Protein AF-A0A1G7CIJ9-F1 (afdb_monomer_lite)

Sequence (68 aa):
MRRIALPEDVAEALERFRRARGRGWRKALLHLAVEEERKALARLVVELRATAASQGLTEEEVARRLEV

Secondary structure (DSSP, 8-state):
----PPPHHHHHHHHHHHHHHGGGHHHHHHHHHHHHHHHHHHHHHHHHHHHHHHTT--HHHHHHHH--

Structure (mmCIF, N/CA/C/O backbone):
data_AF-A0A1G7CIJ9-F1
#
_entry.id   AF-A0A1G7CIJ9-F1
#
loop_
_atom_site.group_PDB
_atom_site.id
_atom_site.type_symbol
_atom_site.label_atom_id
_atom_site.label_alt_id
_atom_site.label_comp_id
_atom_site.label_asym_id
_atom_site.label_entity_id
_atom_site.label_seq_id
_atom_site.pdbx_PDB_ins_code
_atom_site.Cartn_x
_atom_site.Cartn_y
_atom_site.Cartn_z
_atom_site.occupancy
_atom_site.B_iso_or_equiv
_atom_site.auth_seq_id
_atom_site.auth_comp_id
_atom_site.auth_asym_id
_atom_site.auth_atom_id
_atom_site.pdbx_PDB_model_num
ATOM 1 N N . MET A 1 1 ? 9.422 -22.280 -9.057 1.00 43.06 1 MET A N 1
ATOM 2 C CA . MET A 1 1 ? 8.806 -20.932 -8.994 1.00 43.06 1 MET A CA 1
ATOM 3 C C . MET A 1 1 ? 7.469 -20.982 -9.726 1.00 43.06 1 MET A C 1
ATOM 5 O O . MET A 1 1 ? 7.459 -21.364 -10.890 1.00 43.06 1 MET A O 1
ATOM 9 N N . ARG A 1 2 ? 6.348 -20.681 -9.056 1.00 48.66 2 ARG A N 1
ATOM 10 C CA . ARG A 1 2 ? 5.018 -20.622 -9.694 1.00 48.66 2 ARG A CA 1
ATOM 11 C C . ARG A 1 2 ? 5.004 -19.412 -10.639 1.00 48.66 2 ARG A C 1
ATOM 13 O O . ARG A 1 2 ? 5.261 -18.302 -10.184 1.00 48.66 2 ARG A O 1
ATOM 20 N N . ARG A 1 3 ? 4.768 -19.612 -11.942 1.00 56.12 3 ARG A N 1
ATOM 21 C CA . ARG A 1 3 ? 4.551 -18.495 -12.876 1.00 56.12 3 ARG A CA 1
ATOM 22 C C . ARG A 1 3 ? 3.151 -17.957 -12.619 1.00 56.12 3 ARG A C 1
ATOM 24 O O . ARG A 1 3 ? 2.179 -18.657 -12.875 1.00 56.12 3 ARG A O 1
ATOM 31 N N . ILE A 1 4 ? 3.061 -16.748 -12.079 1.00 68.19 4 ILE A N 1
ATOM 32 C CA . ILE A 1 4 ? 1.803 -16.007 -12.044 1.00 68.19 4 ILE A CA 1
ATOM 33 C C . ILE A 1 4 ? 1.620 -15.455 -13.457 1.00 68.19 4 ILE A C 1
ATOM 35 O O . ILE A 1 4 ? 2.412 -14.622 -13.896 1.00 68.19 4 ILE A O 1
ATOM 39 N N . ALA A 1 5 ? 0.643 -15.982 -14.193 1.00 72.62 5 ALA A N 1
ATOM 40 C CA . ALA A 1 5 ? 0.203 -15.356 -15.430 1.00 72.62 5 ALA A CA 1
ATOM 41 C C . ALA A 1 5 ? -0.594 -14.110 -15.043 1.00 72.62 5 ALA A C 1
ATOM 43 O O . ALA A 1 5 ? -1.563 -14.204 -14.290 1.00 72.62 5 ALA A O 1
ATOM 44 N N . LEU A 1 6 ? -0.135 -12.947 -15.497 1.00 78.50 6 LEU A N 1
ATOM 45 C CA . LEU A 1 6 ? -0.905 -11.722 -15.351 1.00 78.50 6 LEU A CA 1
ATOM 46 C C . LEU A 1 6 ? -2.029 -11.730 -16.393 1.00 78.50 6 LEU A C 1
ATOM 48 O O . LEU A 1 6 ? -1.788 -12.184 -17.514 1.00 78.50 6 LE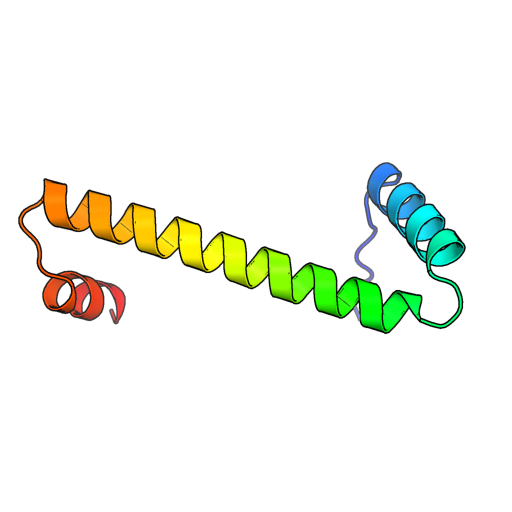U A O 1
ATOM 52 N N . PRO A 1 7 ? -3.219 -11.220 -16.046 1.00 91.38 7 PRO A N 1
ATOM 53 C CA . PRO A 1 7 ? -4.225 -10.848 -17.033 1.00 91.38 7 PRO A CA 1
ATOM 54 C C . PRO A 1 7 ? -3.620 -9.994 -18.165 1.00 91.38 7 PRO A C 1
ATOM 56 O O . PRO A 1 7 ? -2.677 -9.226 -17.936 1.00 91.38 7 PRO A O 1
ATOM 59 N N . GLU A 1 8 ? -4.120 -10.161 -19.392 1.00 86.75 8 GLU A N 1
ATOM 60 C CA . GLU A 1 8 ? -3.549 -9.532 -20.597 1.00 86.75 8 GLU A CA 1
ATOM 61 C C . GLU A 1 8 ? -3.542 -7.999 -20.513 1.00 86.75 8 GLU A C 1
ATOM 63 O O . GLU A 1 8 ? -2.537 -7.361 -20.827 1.00 86.75 8 GLU A O 1
ATOM 68 N N . ASP A 1 9 ? -4.612 -7.412 -19.981 1.00 90.69 9 ASP A N 1
ATOM 69 C CA . ASP A 1 9 ? -4.758 -5.974 -19.744 1.0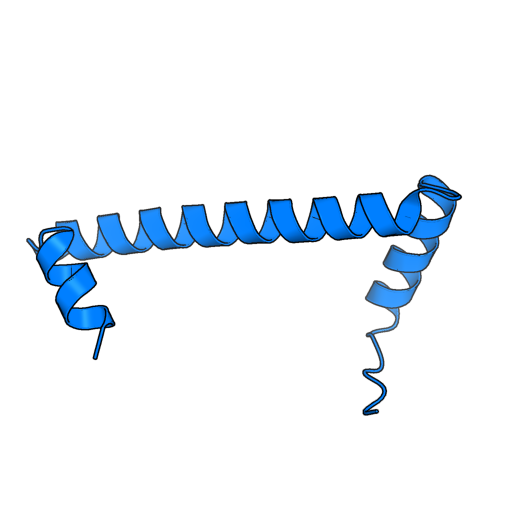0 90.69 9 ASP A CA 1
ATOM 70 C C . ASP A 1 9 ? -3.671 -5.425 -18.803 1.00 90.69 9 ASP A C 1
ATOM 72 O O . ASP A 1 9 ? -3.077 -4.368 -19.049 1.00 90.69 9 ASP A O 1
ATOM 76 N N . VAL A 1 10 ? -3.342 -6.175 -17.750 1.00 90.00 10 VAL A N 1
ATOM 77 C CA . VAL A 1 10 ? -2.284 -5.817 -16.799 1.00 90.00 10 VAL A CA 1
ATOM 78 C C . VAL A 1 10 ? -0.909 -5.913 -17.460 1.00 90.00 10 VAL A C 1
ATOM 80 O O . VAL A 1 10 ? -0.054 -5.048 -17.242 1.00 90.00 10 VAL A O 1
ATOM 83 N N . ALA A 1 11 ? -0.681 -6.935 -18.287 1.00 89.75 11 ALA A N 1
ATOM 84 C CA . ALA A 1 11 ? 0.573 -7.095 -19.017 1.00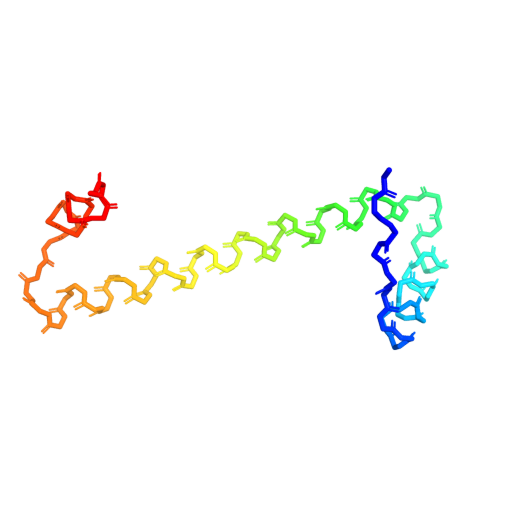 89.75 11 ALA A CA 1
ATOM 85 C C . ALA A 1 11 ? 0.803 -5.942 -20.012 1.00 89.75 11 ALA A C 1
ATOM 87 O O . ALA A 1 11 ? 1.900 -5.373 -20.054 1.00 89.75 11 ALA A O 1
ATOM 88 N N . GLU A 1 12 ? -0.229 -5.537 -20.755 1.00 93.56 12 GLU A N 1
ATOM 89 C CA . GLU A 1 12 ? -0.170 -4.391 -21.668 1.00 93.56 12 GLU A CA 1
ATOM 90 C C . GLU A 1 12 ? 0.094 -3.073 -20.932 1.00 93.56 12 GLU A C 1
ATOM 92 O O . GLU A 1 12 ? 0.948 -2.276 -21.345 1.00 93.56 12 GLU A O 1
ATOM 97 N N . ALA A 1 13 ? -0.590 -2.844 -19.808 1.00 93.88 13 ALA A N 1
ATOM 98 C CA . ALA A 1 13 ? -0.380 -1.664 -18.977 1.00 93.88 13 ALA A CA 1
ATOM 99 C C . ALA A 1 13 ? 1.060 -1.593 -18.438 1.00 93.88 13 ALA A C 1
ATOM 101 O O . ALA A 1 13 ? 1.694 -0.532 -18.486 1.00 93.88 13 ALA A O 1
ATOM 102 N N . LEU A 1 14 ? 1.611 -2.724 -17.987 1.00 93.00 14 LEU A N 1
ATOM 103 C CA . LEU A 1 14 ? 2.995 -2.818 -17.521 1.00 93.00 14 LEU A CA 1
ATOM 104 C C . LEU A 1 14 ? 4.003 -2.563 -18.641 1.00 93.00 14 LEU A C 1
ATOM 106 O O . LEU A 1 14 ? 5.000 -1.873 -18.422 1.00 93.00 14 LEU A O 1
ATOM 110 N N . GLU A 1 15 ? 3.753 -3.066 -19.847 1.00 94.31 15 GLU A N 1
ATOM 111 C CA . GLU A 1 15 ? 4.632 -2.832 -20.991 1.00 94.31 15 GLU A CA 1
ATOM 112 C C . GLU A 1 15 ? 4.624 -1.353 -21.410 1.00 94.31 15 GLU A C 1
ATOM 114 O O . GLU A 1 15 ? 5.687 -0.761 -21.635 1.00 94.31 15 GLU A O 1
ATOM 119 N N . ARG A 1 16 ? 3.452 -0.703 -21.422 1.00 95.69 16 ARG A N 1
ATOM 120 C CA . ARG A 1 16 ? 3.340 0.753 -21.630 1.00 95.69 16 ARG A CA 1
ATOM 121 C C . ARG A 1 16 ? 4.099 1.532 -20.558 1.00 95.69 16 ARG A C 1
ATOM 123 O O . ARG A 1 16 ? 4.852 2.452 -20.884 1.00 95.69 16 ARG A O 1
ATOM 130 N N . PHE A 1 17 ? 3.953 1.142 -19.293 1.00 94.94 17 PHE A N 1
ATOM 131 C CA . PHE A 1 17 ? 4.675 1.751 -18.177 1.00 94.94 17 PHE A CA 1
ATOM 132 C C . PHE A 1 17 ? 6.194 1.602 -18.334 1.00 94.94 17 PHE A C 1
ATOM 134 O O . PHE A 1 17 ? 6.941 2.573 -18.181 1.00 94.94 17 PHE A O 1
ATOM 141 N N . ARG A 1 18 ? 6.659 0.402 -18.702 1.00 96.06 18 ARG A N 1
ATOM 142 C CA . ARG A 1 18 ? 8.074 0.097 -18.945 1.00 96.06 18 ARG A CA 1
ATOM 143 C C . ARG A 1 18 ? 8.659 0.991 -20.033 1.00 96.06 18 ARG A C 1
ATOM 145 O O . ARG A 1 18 ? 9.731 1.564 -19.835 1.00 96.06 18 ARG A O 1
ATOM 152 N N . ARG A 1 19 ? 7.949 1.146 -21.155 1.00 95.94 19 ARG A N 1
ATOM 153 C CA . ARG A 1 19 ? 8.364 2.014 -22.269 1.00 95.94 19 ARG A CA 1
ATOM 154 C C . ARG A 1 19 ? 8.431 3.482 -21.854 1.00 95.94 19 ARG A C 1
ATOM 156 O O . ARG A 1 19 ? 9.425 4.136 -22.145 1.00 95.94 19 ARG A O 1
ATOM 163 N N . ALA A 1 20 ? 7.434 3.973 -21.117 1.00 96.19 20 ALA A N 1
ATOM 164 C CA . ALA A 1 20 ? 7.380 5.367 -20.676 1.00 96.19 20 ALA A CA 1
ATOM 165 C C . ALA A 1 20 ? 8.487 5.738 -19.670 1.00 96.19 20 ALA A C 1
ATOM 167 O O . ALA A 1 20 ? 8.986 6.860 -19.678 1.00 96.19 20 ALA A O 1
ATOM 168 N N . ARG A 1 21 ? 8.876 4.811 -18.783 1.00 94.62 21 ARG A N 1
ATOM 169 C CA . ARG A 1 21 ? 9.860 5.065 -17.711 1.00 94.62 21 ARG A CA 1
ATOM 170 C C . ARG A 1 21 ? 11.299 4.677 -18.077 1.00 94.62 21 ARG A C 1
ATOM 172 O O . ARG A 1 21 ? 12.228 5.006 -17.334 1.00 94.62 21 ARG A O 1
ATOM 179 N N . GLY A 1 22 ? 11.500 3.976 -19.195 1.00 94.94 22 GLY A N 1
ATOM 180 C CA . GLY A 1 22 ? 12.818 3.578 -19.688 1.00 94.94 22 GLY A CA 1
ATOM 181 C C . GLY A 1 22 ? 13.610 2.766 -18.658 1.00 94.94 22 GLY A C 1
ATOM 182 O O . GLY A 1 22 ? 13.047 1.973 -17.911 1.00 94.94 22 GLY A O 1
ATOM 183 N N . ARG A 1 23 ? 14.931 2.970 -18.568 1.00 93.44 23 ARG A N 1
ATOM 184 C CA . ARG A 1 23 ? 15.816 2.191 -17.671 1.00 93.44 23 ARG A CA 1
ATOM 185 C C . ARG A 1 23 ? 15.435 2.261 -16.182 1.00 93.44 23 ARG A C 1
ATOM 187 O O . ARG A 1 23 ? 15.770 1.347 -15.434 1.00 93.44 23 ARG A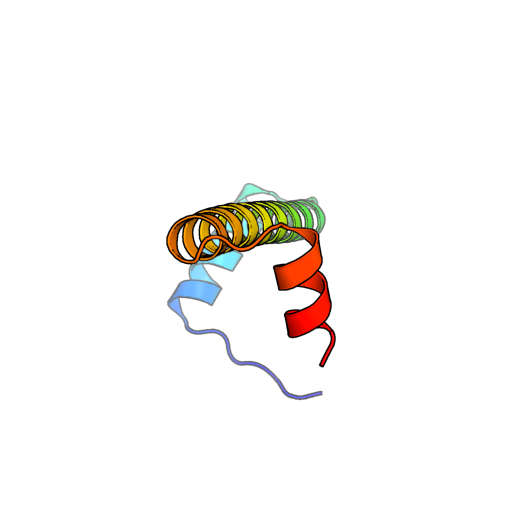 O 1
ATOM 194 N N . GLY A 1 24 ? 14.717 3.302 -15.756 1.00 95.50 24 GLY A N 1
ATOM 195 C CA . GLY A 1 24 ? 14.278 3.497 -14.370 1.00 95.50 24 GLY A CA 1
ATOM 196 C C . GLY A 1 24 ? 12.969 2.793 -13.996 1.00 95.50 24 GLY A C 1
ATOM 197 O O . GLY A 1 24 ? 12.525 2.922 -12.854 1.00 95.50 24 GLY A O 1
ATOM 198 N N . TRP A 1 25 ? 12.338 2.060 -14.920 1.00 96.19 25 TRP A N 1
ATOM 199 C CA . TRP A 1 25 ? 10.981 1.535 -14.733 1.00 96.19 25 TRP A CA 1
ATOM 200 C C . TRP A 1 25 ? 10.816 0.661 -13.484 1.00 96.19 25 TRP A C 1
ATOM 202 O O . TRP A 1 25 ? 9.815 0.793 -12.790 1.00 96.19 25 TRP A O 1
ATOM 212 N N . ARG A 1 26 ? 11.805 -0.177 -13.140 1.00 94.38 26 ARG A N 1
ATOM 213 C CA . ARG A 1 26 ? 11.729 -1.054 -11.956 1.00 94.38 26 ARG A CA 1
ATOM 214 C C . ARG A 1 26 ? 11.637 -0.254 -10.659 1.00 94.38 26 ARG A C 1
ATOM 216 O O . ARG A 1 26 ? 10.784 -0.533 -9.827 1.00 94.38 26 ARG A O 1
ATOM 223 N N . LYS A 1 27 ? 12.483 0.772 -10.512 1.00 97.00 27 LYS A N 1
ATOM 224 C CA . LYS A 1 27 ? 12.470 1.663 -9.343 1.00 97.00 27 LYS A CA 1
ATOM 225 C C . LYS A 1 27 ? 11.162 2.450 -9.269 1.00 97.00 27 LYS A C 1
ATOM 227 O O . LYS A 1 27 ? 10.605 2.601 -8.189 1.00 97.00 27 LYS A O 1
ATOM 232 N N . ALA A 1 28 ? 10.660 2.919 -10.412 1.00 95.88 28 ALA A N 1
ATOM 233 C CA . ALA A 1 28 ? 9.386 3.629 -10.478 1.00 95.88 28 ALA A CA 1
ATOM 234 C C . ALA A 1 28 ? 8.196 2.732 -10.100 1.00 95.88 28 ALA A C 1
ATOM 236 O O . ALA A 1 28 ? 7.305 3.187 -9.393 1.00 95.88 28 ALA A O 1
ATOM 237 N N . LEU A 1 29 ? 8.196 1.468 -10.536 1.00 95.19 29 LEU A N 1
ATOM 238 C CA . LEU A 1 29 ? 7.150 0.504 -10.195 1.00 95.19 29 LEU A CA 1
ATOM 239 C C . LEU A 1 29 ? 7.170 0.148 -8.704 1.00 95.19 29 LEU A C 1
ATOM 241 O O . LEU A 1 29 ? 6.120 0.120 -8.076 1.00 95.19 29 LEU A O 1
ATOM 245 N N . LEU A 1 30 ? 8.358 -0.064 -8.126 1.00 95.31 30 LEU A N 1
ATOM 246 C CA . LEU A 1 30 ? 8.503 -0.286 -6.683 1.00 95.31 30 LEU A CA 1
ATOM 247 C C . LEU A 1 30 ? 8.003 0.912 -5.874 1.00 95.31 30 LEU A C 1
ATOM 249 O O . LEU A 1 30 ? 7.272 0.733 -4.909 1.00 95.31 30 LEU A O 1
ATOM 253 N N . HIS A 1 31 ? 8.361 2.129 -6.285 1.00 96.19 31 HIS A N 1
ATOM 254 C CA . HIS A 1 31 ? 7.874 3.336 -5.625 1.00 96.19 31 HIS A CA 1
ATOM 255 C C . HIS A 1 31 ? 6.344 3.429 -5.702 1.00 96.19 31 HIS A C 1
ATOM 257 O O . HIS A 1 31 ? 5.704 3.678 -4.690 1.00 96.19 31 HIS A O 1
ATOM 263 N N . LEU A 1 32 ? 5.754 3.152 -6.869 1.00 94.31 32 LEU A N 1
ATOM 264 C CA . LEU A 1 32 ? 4.300 3.127 -7.021 1.00 94.31 32 LEU A CA 1
ATOM 265 C C . LEU A 1 32 ? 3.644 2.107 -6.079 1.00 94.31 32 LEU A C 1
ATOM 267 O O . LEU A 1 32 ? 2.664 2.440 -5.426 1.00 94.31 32 LEU A O 1
ATOM 271 N N . ALA A 1 33 ? 4.197 0.896 -5.976 1.00 92.56 33 ALA A N 1
ATOM 272 C CA . ALA A 1 33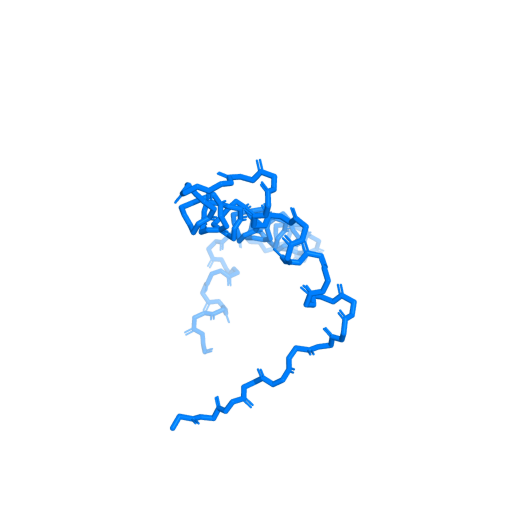 ? 3.671 -0.135 -5.084 1.00 92.56 33 ALA A CA 1
ATOM 273 C C . ALA A 1 33 ? 3.703 0.302 -3.609 1.00 92.56 33 ALA A C 1
ATOM 275 O O . ALA A 1 33 ? 2.700 0.165 -2.916 1.00 92.56 33 ALA A O 1
ATOM 276 N N . VAL A 1 34 ? 4.818 0.886 -3.155 1.00 95.50 34 VAL A N 1
ATOM 277 C CA . VAL A 1 34 ? 4.959 1.407 -1.783 1.00 95.50 34 VAL A CA 1
ATOM 278 C C . VAL A 1 34 ? 3.967 2.539 -1.509 1.00 95.50 34 VAL A C 1
ATOM 280 O O . VAL A 1 34 ? 3.378 2.600 -0.433 1.00 95.50 34 VAL A O 1
ATOM 283 N N . GLU A 1 35 ? 3.758 3.440 -2.468 1.00 95.00 35 GLU A N 1
ATOM 284 C CA . GLU A 1 35 ? 2.796 4.534 -2.306 1.00 95.00 35 GLU A CA 1
ATOM 285 C C . GLU A 1 35 ? 1.354 4.026 -2.216 1.00 95.00 35 GLU A C 1
ATOM 287 O O . GLU A 1 35 ? 0.584 4.502 -1.381 1.00 95.00 35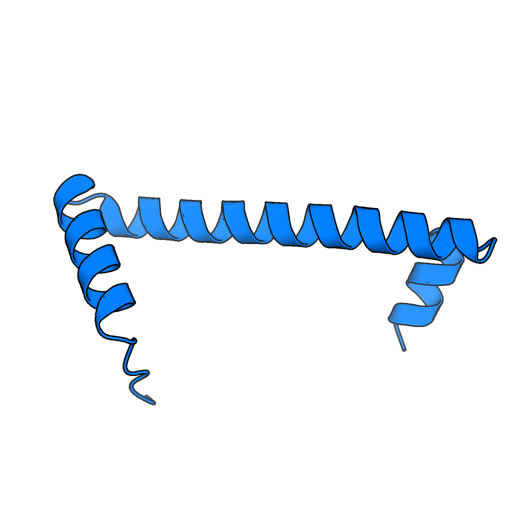 GLU A O 1
ATOM 292 N N . GLU A 1 36 ? 0.977 3.041 -3.032 1.00 93.56 36 GLU A N 1
ATOM 293 C CA . GLU A 1 36 ? -0.355 2.436 -2.947 1.00 93.56 36 GLU A CA 1
ATOM 294 C C . GLU A 1 36 ? -0.552 1.654 -1.642 1.00 93.56 36 GLU A C 1
ATOM 296 O O . GLU A 1 36 ? -1.611 1.765 -1.025 1.00 93.56 36 GLU A O 1
ATOM 301 N N . GLU A 1 37 ? 0.475 0.952 -1.157 1.00 93.62 37 GLU A N 1
ATOM 302 C CA . GLU A 1 37 ? 0.455 0.294 0.154 1.00 93.62 37 GLU A CA 1
ATOM 303 C C . GLU A 1 37 ? 0.234 1.307 1.288 1.00 93.62 37 GLU A C 1
ATOM 305 O O . GLU A 1 37 ? -0.644 1.119 2.132 1.00 93.62 37 GLU A O 1
ATOM 310 N N . ARG A 1 38 ? 0.957 2.436 1.275 1.00 93.62 38 ARG A N 1
ATOM 311 C CA . ARG A 1 38 ? 0.778 3.515 2.262 1.00 93.62 38 ARG A CA 1
ATOM 312 C C . ARG A 1 38 ? -0.636 4.087 2.237 1.00 93.62 38 ARG A C 1
ATOM 314 O O . ARG A 1 38 ? -1.219 4.314 3.296 1.00 93.62 38 ARG A O 1
ATOM 321 N N . LYS A 1 39 ? -1.203 4.314 1.048 1.00 93.81 39 LYS A N 1
ATOM 322 C CA . LYS A 1 39 ? -2.584 4.803 0.899 1.00 93.81 39 LYS A CA 1
ATOM 323 C C . LYS A 1 39 ? -3.599 3.790 1.415 1.00 93.81 39 LYS A C 1
ATOM 325 O O . LYS A 1 39 ? -4.543 4.187 2.096 1.00 93.81 39 LYS A O 1
ATOM 330 N N . ALA A 1 40 ? -3.418 2.509 1.098 1.00 93.81 40 ALA A N 1
ATOM 331 C CA . ALA A 1 40 ? -4.288 1.440 1.576 1.00 93.81 40 ALA A CA 1
ATOM 332 C C . ALA A 1 40 ? -4.262 1.356 3.108 1.00 93.81 40 ALA A C 1
ATOM 334 O O . ALA A 1 40 ? -5.319 1.355 3.736 1.00 93.81 40 ALA A O 1
ATOM 335 N N . LEU A 1 41 ? -3.069 1.399 3.709 1.00 92.00 41 LEU A N 1
ATOM 336 C CA . LEU A 1 41 ? -2.908 1.415 5.161 1.00 92.00 41 LEU A CA 1
ATOM 337 C C . LEU A 1 41 ? -3.578 2.641 5.796 1.00 92.00 41 LEU A C 1
ATOM 339 O O . LEU A 1 41 ? -4.307 2.505 6.773 1.00 92.00 41 LEU A O 1
ATOM 343 N N . ALA A 1 42 ? -3.383 3.834 5.230 1.00 91.69 42 ALA A N 1
ATOM 344 C CA . ALA A 1 42 ? -4.003 5.052 5.744 1.00 91.69 42 ALA A CA 1
ATOM 345 C C . ALA A 1 42 ? -5.540 4.983 5.711 1.00 91.69 42 ALA A C 1
ATOM 347 O O . ALA A 1 42 ? -6.190 5.379 6.678 1.00 91.69 42 ALA A O 1
ATOM 348 N N . ARG A 1 43 ? -6.123 4.449 4.628 1.00 93.88 43 ARG A N 1
ATOM 349 C CA . ARG A 1 43 ? -7.577 4.234 4.524 1.00 93.88 43 ARG A CA 1
ATOM 350 C C . ARG A 1 43 ? -8.072 3.261 5.586 1.00 93.88 43 ARG A C 1
ATOM 352 O O . ARG A 1 43 ? -9.017 3.587 6.296 1.00 93.88 43 ARG A O 1
ATOM 359 N N . LEU A 1 44 ? -7.381 2.134 5.754 1.00 90.31 44 LEU A N 1
ATOM 360 C CA . LEU A 1 44 ? -7.721 1.147 6.773 1.00 90.31 44 LEU A CA 1
ATOM 361 C C . LEU A 1 44 ? -7.683 1.752 8.183 1.00 90.31 44 LEU A C 1
ATOM 363 O O . LEU A 1 44 ? -8.607 1.550 8.962 1.00 90.31 44 LEU A O 1
ATOM 367 N N . VAL A 1 45 ? -6.659 2.546 8.509 1.00 88.19 45 VAL A N 1
ATOM 368 C CA . VAL A 1 45 ? -6.565 3.227 9.812 1.00 88.19 45 VAL A CA 1
ATOM 369 C C . VAL A 1 45 ? -7.749 4.170 10.039 1.00 88.19 45 VAL A C 1
ATOM 371 O O . VAL A 1 45 ? -8.310 4.200 11.133 1.00 88.19 45 VAL A O 1
ATOM 374 N N . VAL A 1 46 ? -8.157 4.929 9.019 1.00 89.06 46 VAL A N 1
ATOM 375 C CA . VAL A 1 46 ? -9.329 5.815 9.110 1.00 89.06 46 VAL A CA 1
ATOM 376 C C . VAL A 1 46 ? -10.613 5.015 9.344 1.00 89.06 46 VAL A C 1
ATOM 378 O O . VAL A 1 46 ? -11.401 5.373 10.219 1.00 89.06 46 VAL A O 1
ATOM 381 N N . GLU A 1 47 ? -10.812 3.920 8.612 1.00 89.69 47 GLU A N 1
ATOM 382 C CA . GLU A 1 47 ? -11.980 3.044 8.765 1.00 89.69 47 GLU A CA 1
ATOM 383 C C . GLU A 1 47 ? -12.031 2.387 10.150 1.00 89.69 47 GLU A C 1
ATOM 385 O O . GLU A 1 47 ? -13.088 2.361 10.789 1.00 89.69 47 GLU A O 1
ATOM 390 N N . LEU A 1 48 ? -10.887 1.922 10.660 1.00 85.88 48 LEU A N 1
ATOM 391 C CA . LEU A 1 48 ? -10.776 1.353 12.002 1.00 85.88 48 LEU A CA 1
ATOM 392 C C . LEU A 1 48 ? -11.115 2.389 13.075 1.00 85.88 48 LEU A C 1
ATOM 394 O O . LEU A 1 48 ? -11.896 2.091 13.976 1.00 85.88 48 LEU A O 1
ATOM 398 N N . ARG A 1 49 ? -10.605 3.620 12.953 1.00 84.50 49 ARG A N 1
ATOM 399 C CA . ARG A 1 49 ? -10.931 4.724 13.872 1.00 84.50 49 ARG A CA 1
ATOM 400 C C . ARG A 1 49 ? -12.416 5.063 13.867 1.00 84.50 49 ARG A C 1
ATOM 402 O O . ARG A 1 49 ? -13.010 5.206 14.933 1.00 84.50 49 ARG A O 1
ATOM 409 N N . ALA A 1 50 ? -13.025 5.166 12.687 1.00 86.38 50 ALA A N 1
ATOM 410 C CA . ALA A 1 50 ? -14.456 5.436 12.560 1.00 86.38 50 ALA A CA 1
ATOM 411 C C . ALA A 1 50 ? -15.295 4.317 13.200 1.00 86.38 50 ALA A C 1
ATOM 413 O O . ALA A 1 50 ? -16.237 4.585 13.947 1.00 86.38 50 ALA A O 1
ATOM 414 N N . THR A 1 51 ? -14.907 3.063 12.964 1.00 86.69 51 THR A N 1
ATOM 415 C CA . THR A 1 51 ? -15.564 1.886 13.542 1.00 86.69 51 THR A CA 1
ATOM 416 C C . THR A 1 51 ? -15.427 1.865 15.064 1.00 86.69 51 THR A C 1
ATOM 418 O O . THR A 1 51 ? -16.421 1.684 15.765 1.00 86.69 51 THR A O 1
ATOM 421 N N . ALA A 1 52 ? -14.230 2.122 15.590 1.00 85.94 52 ALA A N 1
ATOM 422 C CA . ALA A 1 52 ? -13.964 2.197 17.023 1.00 85.94 52 ALA A CA 1
ATOM 423 C C . ALA A 1 52 ? -14.815 3.270 17.708 1.00 85.94 52 ALA A C 1
ATOM 425 O O . ALA A 1 52 ? -15.525 2.976 18.670 1.00 85.94 52 ALA A O 1
ATOM 426 N N . ALA A 1 53 ? -14.830 4.483 17.147 1.00 83.44 53 ALA A N 1
ATOM 427 C CA . ALA A 1 53 ? -15.635 5.591 17.648 1.00 83.44 53 ALA A CA 1
ATOM 428 C C . ALA A 1 53 ? -17.135 5.255 17.656 1.00 83.44 53 ALA A C 1
ATOM 430 O O . ALA A 1 53 ? -17.818 5.538 18.639 1.00 83.44 53 ALA A O 1
ATOM 431 N N . SER A 1 54 ? -17.641 4.584 16.612 1.00 87.75 54 SER A N 1
ATOM 432 C CA . SER A 1 54 ? -19.049 4.154 16.548 1.00 87.75 54 SER A CA 1
ATOM 433 C C . SER A 1 54 ? -19.436 3.138 17.631 1.00 87.75 54 SER A C 1
ATOM 435 O O . SER A 1 54 ? -20.610 3.015 17.971 1.00 87.75 54 SER A O 1
ATOM 437 N N . GLN A 1 55 ? -18.451 2.434 18.191 1.00 88.00 55 GLN A N 1
ATOM 438 C CA . GLN A 1 55 ? -18.627 1.431 19.241 1.00 88.00 55 GLN A CA 1
ATOM 439 C C . GLN A 1 55 ? -18.186 1.934 20.627 1.00 88.00 55 GLN A C 1
ATOM 441 O O . GLN A 1 55 ? -18.190 1.161 21.582 1.00 88.00 55 GLN A O 1
ATOM 446 N N . GLY A 1 56 ? -17.790 3.209 20.749 1.00 89.56 56 GLY A N 1
ATOM 447 C CA . GLY A 1 56 ? -17.259 3.779 21.992 1.00 89.56 56 GLY A CA 1
ATOM 448 C C . GLY A 1 56 ? -15.912 3.186 22.426 1.00 89.56 56 GLY A C 1
ATOM 449 O O . GLY A 1 56 ? -15.579 3.236 23.607 1.00 89.56 56 GLY A O 1
ATOM 450 N N . LEU A 1 57 ? -15.156 2.597 21.496 1.00 84.81 57 LEU A N 1
ATOM 451 C CA . LEU A 1 57 ? -13.856 1.980 21.755 1.00 84.81 57 LEU A CA 1
ATOM 452 C C . LEU A 1 57 ? -12.719 2.990 21.561 1.00 84.81 57 LEU A C 1
ATOM 454 O O . LEU A 1 57 ? -12.747 3.811 20.643 1.00 84.81 57 LEU A O 1
ATOM 458 N N . THR A 1 58 ? -11.697 2.894 22.410 1.00 84.50 58 THR A N 1
ATOM 459 C CA . THR A 1 58 ? -10.438 3.641 22.277 1.00 84.50 58 THR A CA 1
ATOM 460 C C . THR A 1 58 ? -9.493 2.949 21.289 1.00 84.50 58 THR A C 1
ATOM 462 O O . THR A 1 58 ? -9.673 1.774 20.958 1.00 84.50 58 THR A O 1
ATOM 465 N N . GLU A 1 59 ? -8.461 3.662 20.820 1.00 75.75 59 GLU A N 1
ATOM 466 C CA . GLU A 1 59 ? -7.428 3.074 19.953 1.00 75.75 59 GLU A CA 1
ATOM 467 C C . GLU A 1 59 ? -6.699 1.903 20.640 1.00 75.75 59 GLU A C 1
ATOM 469 O O . GLU A 1 59 ? -6.497 0.870 20.000 1.00 75.75 59 GLU A O 1
ATOM 474 N N . GLU A 1 60 ? -6.384 2.000 21.943 1.00 80.75 60 GLU A N 1
ATOM 475 C CA . GLU A 1 60 ? -5.807 0.883 22.707 1.00 80.75 60 GLU A CA 1
ATOM 476 C C . GLU A 1 60 ? -6.722 -0.351 22.760 1.00 80.75 60 GLU A C 1
ATOM 478 O O . GLU A 1 60 ? -6.233 -1.478 22.649 1.00 80.75 60 GLU A O 1
ATOM 483 N N . GLU A 1 61 ? -8.038 -0.174 22.934 1.00 82.44 61 GLU A N 1
ATOM 484 C CA . GLU A 1 61 ? -8.987 -1.295 22.996 1.00 82.44 61 GLU A CA 1
ATOM 485 C C . GLU A 1 61 ? -9.062 -2.039 21.658 1.00 82.44 61 GLU A C 1
ATOM 487 O O . GLU A 1 61 ? -9.182 -3.265 21.622 1.00 82.44 61 GLU A O 1
ATOM 492 N N . VAL A 1 62 ? -8.983 -1.297 20.551 1.00 80.50 62 VAL A N 1
ATOM 493 C CA . VAL A 1 62 ? -8.968 -1.855 19.195 1.00 80.50 62 VAL A CA 1
ATOM 494 C C . VAL A 1 62 ? -7.664 -2.602 18.944 1.00 80.50 62 VAL A C 1
ATOM 496 O O . VAL A 1 62 ? -7.712 -3.747 18.501 1.00 80.50 62 VAL A O 1
ATOM 499 N N . ALA A 1 63 ? -6.516 -1.998 19.269 1.00 79.75 63 ALA A N 1
ATOM 500 C CA . ALA A 1 63 ? -5.207 -2.628 19.103 1.00 79.75 63 ALA A CA 1
ATOM 501 C C . ALA A 1 63 ? -5.130 -3.956 19.871 1.00 79.75 63 ALA A C 1
ATOM 503 O O . ALA A 1 63 ? -4.825 -4.992 19.285 1.00 79.75 63 ALA A O 1
ATOM 504 N N . ARG A 1 64 ? -5.544 -3.959 21.145 1.00 82.69 64 ARG A N 1
ATOM 505 C CA . ARG A 1 64 ? -5.565 -5.165 21.989 1.00 82.69 64 ARG A CA 1
ATOM 506 C C . ARG A 1 64 ? -6.438 -6.288 21.418 1.00 82.69 64 ARG A C 1
ATOM 508 O O . ARG A 1 64 ? -6.125 -7.457 21.605 1.00 82.69 64 ARG A O 1
ATOM 515 N N . ARG A 1 65 ? -7.549 -5.955 20.753 1.00 81.00 65 ARG A N 1
ATOM 516 C CA . ARG A 1 65 ? -8.462 -6.944 20.149 1.00 81.00 65 ARG A CA 1
ATOM 517 C C . ARG A 1 65 ? -7.965 -7.495 18.813 1.00 81.00 65 ARG A C 1
ATOM 519 O O . ARG A 1 65 ? -8.398 -8.576 18.433 1.00 81.00 65 ARG A O 1
ATOM 526 N N . LEU A 1 66 ? -7.114 -6.757 18.102 1.00 79.50 66 LEU A N 1
ATOM 527 C CA . LEU A 1 66 ? -6.538 -7.177 16.820 1.00 79.50 66 LEU A CA 1
ATOM 528 C C . LEU A 1 66 ? -5.243 -7.989 16.976 1.00 79.50 66 LEU A C 1
ATOM 530 O O . LEU A 1 66 ? -4.855 -8.667 16.033 1.00 79.50 66 LEU A O 1
ATOM 534 N N . GLU A 1 67 ? -4.586 -7.939 18.138 1.00 74.50 67 GLU A N 1
ATOM 535 C CA . GLU A 1 67 ? -3.396 -8.748 18.461 1.00 74.50 67 GLU A CA 1
ATOM 536 C C . GLU A 1 67 ? -3.704 -10.231 18.790 1.00 74.50 67 GLU A C 1
ATOM 538 O O . GLU A 1 67 ? -2.795 -10.964 19.180 1.00 74.50 67 GLU A O 1
ATOM 543 N N . VAL A 1 68 ? -4.963 -10.674 18.643 1.00 51.97 68 VAL A N 1
ATOM 544 C CA . VAL A 1 68 ? -5.440 -12.043 18.945 1.00 51.97 68 VAL A CA 1
ATOM 545 C C . VAL A 1 68 ? -5.284 -12.987 17.756 1.00 51.97 68 VAL A C 1
ATOM 547 O O . VAL A 1 68 ? -5.721 -12.614 16.644 1.00 51.97 68 VAL A O 1
#

Foldseek 3Di:
DDDDDDDPVVVVVLVVQCVVCDPCSVVVVVVVVVVVVVVVVVVVVVVLVVVCVVVVHDPVRSVVVVVD

Radius of gyration: 18.86 Å; chains: 1; bounding box: 35×27×45 Å

Organism: NCBI:txid482827

pLDDT: mean 86.98, std 11.35, range [43.06, 97.0]